Protein AF-A0A8B5X3E0-F1 (afdb_monomer)

pLDDT: mean 90.93, std 9.65, range [44.81, 98.62]

Structure (mmCIF, N/CA/C/O backbone):
data_AF-A0A8B5X3E0-F1
#
_entry.id   AF-A0A8B5X3E0-F1
#
loop_
_atom_site.group_PDB
_atom_site.id
_atom_site.type_symbol
_atom_site.label_atom_id
_atom_site.label_alt_id
_atom_site.label_comp_id
_atom_site.label_asym_id
_atom_site.label_entity_id
_atom_site.label_seq_id
_atom_site.pdbx_PDB_ins_code
_atom_site.Cartn_x
_atom_site.Cartn_y
_atom_site.Cartn_z
_atom_site.occupancy
_atom_site.B_iso_or_equiv
_atom_site.auth_seq_id
_atom_site.auth_comp_id
_atom_site.auth_asym_id
_atom_site.auth_atom_id
_atom_site.pdbx_PDB_model_num
ATOM 1 N N . MET A 1 1 ? 6.776 8.985 -4.779 1.00 74.94 1 MET A N 1
ATOM 2 C CA . MET A 1 1 ? 7.314 7.971 -3.844 1.00 74.94 1 MET A CA 1
ATOM 3 C C . MET A 1 1 ? 7.029 8.318 -2.393 1.00 74.94 1 MET A C 1
ATOM 5 O O . MET A 1 1 ? 6.378 7.511 -1.753 1.00 74.94 1 MET A O 1
ATOM 9 N N . GLN A 1 2 ? 7.418 9.497 -1.889 1.00 85.00 2 GLN A N 1
ATOM 10 C CA . GLN A 1 2 ? 7.151 9.864 -0.487 1.00 85.00 2 GLN A CA 1
ATOM 11 C C . GLN A 1 2 ? 5.656 9.826 -0.127 1.00 85.00 2 GLN A C 1
ATOM 13 O O . GLN A 1 2 ? 5.271 9.101 0.776 1.00 85.00 2 GLN A O 1
ATOM 18 N N . MET A 1 3 ? 4.803 10.493 -0.915 1.00 87.19 3 MET A N 1
ATOM 19 C CA . MET A 1 3 ? 3.349 10.508 -0.674 1.00 87.19 3 MET A CA 1
ATOM 20 C C . MET A 1 3 ? 2.703 9.114 -0.679 1.00 87.19 3 MET A C 1
ATOM 22 O O . MET A 1 3 ? 1.736 8.881 0.035 1.00 87.19 3 MET A O 1
ATOM 26 N N . ASP A 1 4 ? 3.226 8.183 -1.480 1.00 88.88 4 ASP A N 1
ATOM 27 C CA . ASP A 1 4 ? 2.743 6.800 -1.497 1.00 88.88 4 ASP A CA 1
ATOM 28 C C . ASP A 1 4 ? 3.119 6.072 -0.205 1.00 88.88 4 ASP A C 1
ATOM 30 O O . ASP A 1 4 ? 2.275 5.418 0.405 1.00 88.88 4 ASP A O 1
ATOM 34 N N . HIS A 1 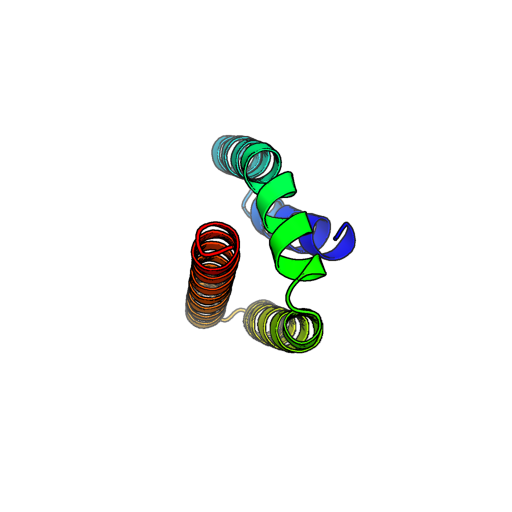5 ? 4.372 6.217 0.231 1.00 89.88 5 HIS A N 1
ATOM 35 C CA . HIS A 1 5 ? 4.815 5.653 1.496 1.00 89.88 5 HIS A CA 1
ATOM 36 C C . HIS A 1 5 ? 3.983 6.211 2.654 1.00 89.88 5 HIS A C 1
ATOM 38 O O . HIS A 1 5 ? 3.442 5.432 3.431 1.00 89.88 5 HIS A O 1
ATOM 44 N N . ASP A 1 6 ? 3.807 7.532 2.717 1.00 92.44 6 ASP A N 1
ATOM 45 C CA . ASP A 1 6 ? 3.036 8.196 3.770 1.00 92.44 6 ASP A CA 1
ATOM 46 C C . ASP A 1 6 ? 1.572 7.735 3.787 1.00 92.44 6 ASP A C 1
ATOM 48 O O . ASP A 1 6 ? 1.015 7.515 4.861 1.00 92.44 6 ASP A O 1
ATOM 52 N N . PHE A 1 7 ? 0.964 7.522 2.614 1.00 93.69 7 PHE A N 1
ATOM 53 C CA . PHE A 1 7 ? -0.393 6.984 2.492 1.00 93.69 7 PHE A CA 1
ATOM 54 C C . PHE A 1 7 ? -0.526 5.597 3.134 1.00 93.69 7 PHE A C 1
ATOM 56 O O . PHE A 1 7 ? -1.389 5.380 3.985 1.00 93.69 7 PHE A O 1
ATOM 63 N N . HIS A 1 8 ? 0.355 4.662 2.782 1.00 95.06 8 HIS A N 1
ATOM 64 C CA . HIS A 1 8 ? 0.317 3.317 3.354 1.00 95.06 8 HIS A CA 1
ATOM 65 C C . HIS A 1 8 ? 0.667 3.317 4.845 1.00 95.06 8 HIS A C 1
ATOM 67 O O . HIS A 1 8 ? 0.049 2.603 5.636 1.00 95.06 8 HIS A O 1
ATOM 73 N N . ASN A 1 9 ? 1.626 4.152 5.244 1.00 94.38 9 ASN A N 1
ATOM 74 C CA . ASN A 1 9 ? 2.043 4.281 6.633 1.00 94.38 9 ASN A CA 1
ATOM 75 C C . ASN A 1 9 ? 0.908 4.863 7.494 1.00 94.38 9 ASN A C 1
ATOM 77 O O . ASN A 1 9 ? 0.686 4.407 8.614 1.00 94.38 9 ASN A O 1
ATOM 81 N N . LEU A 1 10 ? 0.119 5.801 6.957 1.00 95.94 10 LEU A N 1
ATOM 82 C CA . LEU A 1 10 ? -1.086 6.311 7.610 1.00 95.94 10 LEU A CA 1
ATOM 83 C C . LEU A 1 10 ? -2.085 5.182 7.897 1.00 95.94 10 LEU A C 1
ATOM 85 O O . LEU A 1 10 ? -2.493 5.032 9.047 1.00 95.94 10 LEU A O 1
ATOM 89 N N . ILE A 1 11 ? -2.416 4.358 6.896 1.00 95.88 11 ILE A N 1
ATOM 90 C CA . ILE A 1 11 ? -3.357 3.232 7.046 1.00 95.88 11 ILE A CA 1
ATOM 91 C C . ILE A 1 11 ? -2.887 2.271 8.142 1.00 95.88 11 ILE A C 1
ATOM 93 O O . ILE A 1 11 ? -3.655 1.904 9.030 1.00 95.88 11 ILE A O 1
ATOM 97 N N . VAL A 1 12 ? -1.613 1.875 8.110 1.00 96.38 12 VAL A N 1
ATOM 98 C CA . VAL A 1 12 ? -1.077 0.912 9.079 1.00 96.38 12 VAL A CA 1
ATOM 99 C C . VAL A 1 12 ? -1.035 1.505 10.484 1.00 96.38 12 VAL A C 1
ATOM 101 O O . VAL A 1 12 ? -1.424 0.835 11.443 1.00 96.38 12 VAL A O 1
ATOM 104 N N . ARG A 1 13 ? -0.636 2.773 10.636 1.00 96.94 13 ARG A N 1
ATOM 105 C CA . ARG A 1 13 ? -0.629 3.447 11.945 1.00 96.94 13 ARG A CA 1
ATOM 106 C C . ARG A 1 13 ? -2.031 3.602 12.529 1.00 96.94 13 ARG A C 1
ATOM 108 O O . ARG A 1 13 ? -2.171 3.531 13.748 1.00 96.94 13 ARG A O 1
ATOM 115 N N . SER A 1 14 ? -3.062 3.736 11.695 1.00 95.81 14 SER A N 1
ATOM 116 C CA . SER A 1 14 ? -4.460 3.771 12.144 1.00 95.81 14 SER A CA 1
ATOM 117 C C . SER A 1 14 ? -4.928 2.474 12.812 1.00 95.81 14 SER A C 1
ATOM 119 O O . SER A 1 14 ? -5.921 2.503 13.532 1.00 95.81 14 SER A O 1
ATOM 121 N N . THR A 1 15 ? -4.220 1.352 12.638 1.00 94.81 15 THR A N 1
ATOM 122 C CA . THR A 1 15 ? -4.552 0.092 13.328 1.00 94.81 15 THR A CA 1
ATOM 123 C C . THR A 1 15 ? -4.193 0.097 14.815 1.00 94.81 15 THR A C 1
ATOM 125 O O . THR A 1 15 ? -4.682 -0.748 15.560 1.00 94.81 15 THR A O 1
ATOM 128 N N . GLY A 1 16 ? -3.300 0.996 15.256 1.00 97.06 16 GLY A N 1
ATOM 129 C CA . GLY A 1 16 ? -2.762 1.006 16.623 1.00 97.06 16 GLY A CA 1
ATOM 130 C C . GLY A 1 16 ? -1.908 -0.219 16.985 1.00 97.06 16 GLY A C 1
ATOM 131 O O . GLY A 1 16 ? -1.462 -0.338 18.124 1.00 97.06 16 GLY A O 1
ATOM 132 N N . ASN A 1 17 ? -1.658 -1.127 16.038 1.00 98.00 17 ASN A N 1
ATOM 133 C CA . ASN A 1 17 ? -0.920 -2.360 16.270 1.00 98.00 17 ASN A CA 1
ATOM 134 C C . ASN A 1 17 ? 0.581 -2.131 16.030 1.00 98.00 17 ASN A C 1
ATOM 136 O O . ASN A 1 17 ? 1.036 -2.069 14.887 1.00 98.00 17 ASN A O 1
ATOM 140 N N . SER A 1 18 ? 1.354 -2.017 17.113 1.00 96.88 18 SER A N 1
ATOM 141 C CA . SER A 1 18 ? 2.801 -1.758 17.065 1.00 96.88 18 SER A CA 1
ATOM 142 C C . SER A 1 18 ? 3.575 -2.813 16.275 1.00 96.88 18 SER A C 1
ATOM 144 O O . SER A 1 18 ? 4.468 -2.459 15.508 1.00 96.88 18 SER A O 1
ATOM 146 N 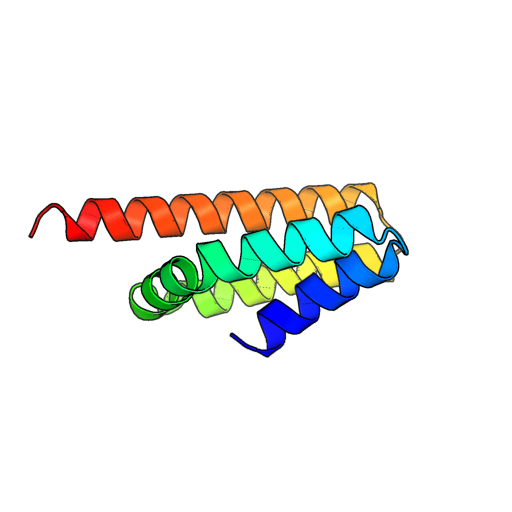N . TYR A 1 19 ? 3.190 -4.087 16.396 1.00 97.44 19 TYR A N 1
ATOM 147 C CA . TYR A 1 19 ? 3.798 -5.173 15.633 1.00 97.44 19 TYR A CA 1
ATOM 148 C C . TYR A 1 19 ? 3.573 -4.991 14.128 1.00 97.44 19 TYR A C 1
ATOM 150 O O . TYR A 1 19 ? 4.514 -5.109 13.345 1.00 97.44 19 TYR A O 1
ATOM 158 N N . LEU A 1 20 ? 2.344 -4.657 13.715 1.00 95.75 20 LEU A N 1
ATOM 159 C CA . LEU A 1 20 ? 2.026 -4.446 12.303 1.00 95.75 20 LEU A CA 1
ATOM 160 C C . LEU A 1 20 ? 2.763 -3.227 11.732 1.00 95.75 20 LEU A C 1
ATOM 162 O O . LEU A 1 20 ? 3.297 -3.302 10.628 1.00 95.75 20 LEU A O 1
ATOM 166 N N . ILE A 1 21 ? 2.830 -2.131 12.492 1.00 96.69 21 ILE A N 1
ATOM 167 C CA . ILE A 1 21 ? 3.555 -0.912 12.106 1.00 96.69 21 ILE A CA 1
ATOM 168 C C . ILE A 1 21 ? 5.034 -1.221 11.851 1.00 96.69 21 ILE A C 1
ATOM 170 O O . ILE A 1 21 ? 5.566 -0.865 10.799 1.00 96.69 21 ILE A O 1
ATOM 174 N N . GLU A 1 22 ? 5.693 -1.923 12.774 1.00 96.75 22 GLU A N 1
ATOM 175 C CA . GLU A 1 22 ? 7.103 -2.292 12.629 1.00 96.75 22 GLU A CA 1
ATOM 176 C C . GLU A 1 22 ? 7.322 -3.279 11.473 1.00 96.75 22 GLU A C 1
ATOM 178 O O . GLU A 1 22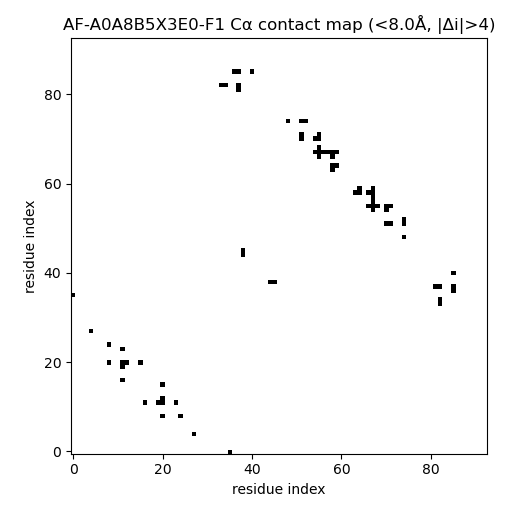 ? 8.252 -3.132 10.677 1.00 96.75 22 GLU A O 1
ATOM 183 N N . PHE A 1 23 ? 6.456 -4.287 11.360 1.00 96.19 23 PHE A N 1
ATOM 184 C CA . PHE A 1 23 ? 6.548 -5.299 10.315 1.00 96.19 23 PHE A CA 1
ATOM 185 C C . PHE A 1 23 ? 6.411 -4.690 8.918 1.00 96.19 23 PHE A C 1
ATOM 187 O O . PHE A 1 23 ? 7.270 -4.923 8.065 1.00 96.19 23 PHE A O 1
ATOM 194 N N . VAL A 1 24 ? 5.385 -3.865 8.693 1.00 94.19 24 VAL A N 1
ATOM 195 C CA . VAL A 1 24 ? 5.189 -3.201 7.401 1.00 94.19 24 VAL A CA 1
ATOM 196 C C . VAL A 1 24 ? 6.317 -2.210 7.122 1.00 94.19 24 VAL A C 1
ATOM 198 O O . VAL A 1 24 ? 6.813 -2.185 5.999 1.00 94.19 24 VAL A O 1
ATOM 201 N N . GLY A 1 25 ? 6.795 -1.465 8.124 1.00 93.50 25 GLY A N 1
ATOM 202 C CA . GLY A 1 25 ? 7.959 -0.585 7.973 1.00 93.50 25 GLY A CA 1
ATOM 203 C C . GLY A 1 25 ? 9.182 -1.321 7.412 1.00 93.50 25 GLY A C 1
ATOM 204 O O . GLY A 1 25 ? 9.731 -0.919 6.387 1.00 93.50 25 GLY A O 1
ATOM 205 N N . ARG A 1 26 ? 9.537 -2.473 8.000 1.00 94.62 26 ARG A N 1
ATOM 206 C CA . ARG A 1 26 ? 10.642 -3.312 7.500 1.00 94.62 26 ARG A CA 1
ATOM 207 C C . ARG A 1 26 ? 10.413 -3.825 6.080 1.00 94.62 26 ARG A C 1
ATOM 209 O O . ARG A 1 26 ? 11.357 -3.863 5.290 1.00 94.62 26 ARG A O 1
ATOM 216 N N . LEU A 1 27 ? 9.185 -4.222 5.742 1.00 92.00 27 LEU A N 1
ATOM 217 C CA . LEU A 1 27 ? 8.856 -4.651 4.380 1.00 92.00 27 LEU A CA 1
ATOM 218 C C . LEU A 1 27 ? 9.054 -3.512 3.375 1.00 92.00 27 LEU A C 1
ATOM 220 O O . LEU A 1 27 ? 9.637 -3.736 2.315 1.00 92.00 27 LEU A O 1
ATOM 224 N N . TYR A 1 28 ? 8.629 -2.292 3.712 1.00 90.88 28 TYR A N 1
ATOM 225 C CA . TYR A 1 28 ? 8.827 -1.114 2.864 1.00 90.88 28 TYR A CA 1
ATOM 226 C C . TYR A 1 28 ? 10.302 -0.854 2.571 1.00 90.88 28 TYR A C 1
ATOM 228 O O . TYR A 1 28 ? 10.658 -0.639 1.409 1.00 90.88 28 TYR A O 1
ATOM 236 N N . ASP A 1 29 ? 11.160 -0.931 3.587 1.00 90.25 29 ASP A N 1
ATOM 237 C CA . ASP A 1 29 ? 12.601 -0.731 3.422 1.00 90.25 29 ASP A CA 1
ATOM 238 C C . ASP A 1 29 ? 13.203 -1.748 2.446 1.00 90.25 29 ASP A C 1
ATOM 240 O O . ASP A 1 29 ? 13.976 -1.379 1.553 1.00 90.25 29 ASP A O 1
ATOM 244 N N . GLN A 1 30 ? 12.789 -3.016 2.555 1.00 90.31 30 GLN A N 1
ATOM 245 C CA . GLN A 1 30 ? 13.243 -4.099 1.680 1.00 90.31 30 GLN A CA 1
ATOM 246 C C . GLN A 1 30 ? 12.812 -3.896 0.221 1.00 90.31 30 GLN A C 1
ATOM 248 O O . GLN A 1 30 ? 13.617 -4.108 -0.691 1.00 90.31 30 GLN A O 1
ATOM 253 N N . ILE A 1 31 ? 11.572 -3.457 -0.018 1.00 89.62 31 ILE A N 1
ATOM 254 C CA . ILE A 1 31 ? 11.012 -3.343 -1.377 1.00 89.62 31 ILE A CA 1
ATOM 255 C C . ILE A 1 31 ? 11.197 -1.957 -2.012 1.00 8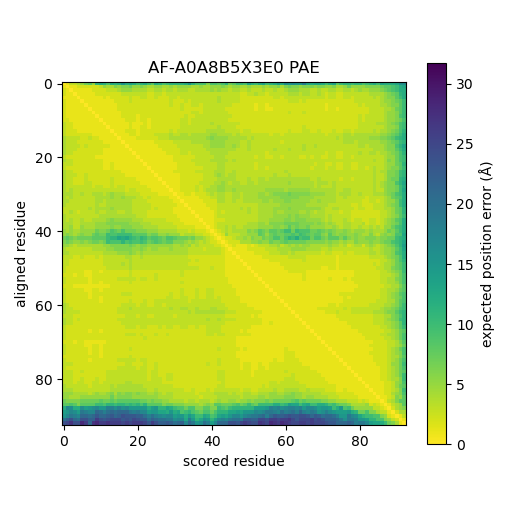9.62 31 ILE A C 1
ATOM 257 O O . ILE A 1 31 ? 10.932 -1.791 -3.203 1.00 89.62 31 ILE A O 1
ATOM 261 N N . SER A 1 32 ? 11.665 -0.957 -1.262 1.00 89.69 32 SER A N 1
ATOM 262 C CA . SER A 1 32 ? 11.811 0.437 -1.716 1.00 89.69 32 SER A CA 1
ATOM 263 C C . SER A 1 32 ? 12.589 0.568 -3.034 1.00 89.69 32 SER A C 1
ATOM 265 O O . SER A 1 32 ? 12.143 1.244 -3.966 1.00 89.69 32 SER A O 1
ATOM 267 N N . ARG A 1 33 ? 13.717 -0.148 -3.153 1.00 87.88 33 ARG A N 1
ATOM 268 C CA . ARG A 1 33 ? 14.563 -0.169 -4.359 1.00 87.88 33 ARG A CA 1
ATOM 269 C C . ARG A 1 33 ? 13.853 -0.794 -5.558 1.00 87.88 33 ARG A C 1
ATOM 271 O O . ARG A 1 33 ? 13.911 -0.243 -6.655 1.00 87.88 33 ARG A O 1
ATOM 278 N N . ILE A 1 34 ? 13.145 -1.902 -5.342 1.00 88.38 34 ILE A N 1
ATOM 279 C CA . ILE A 1 34 ? 12.349 -2.578 -6.378 1.00 88.38 34 ILE A CA 1
ATOM 280 C C . ILE A 1 34 ? 11.271 -1.633 -6.908 1.00 88.38 34 ILE A C 1
ATOM 282 O O . ILE A 1 34 ? 11.115 -1.467 -8.120 1.00 88.38 34 ILE A O 1
ATOM 286 N N . ARG A 1 35 ? 10.560 -0.966 -5.998 1.00 87.25 35 ARG A N 1
ATOM 287 C CA . ARG A 1 35 ? 9.502 -0.020 -6.347 1.00 87.25 35 ARG A CA 1
ATOM 288 C C . ARG A 1 35 ? 10.029 1.168 -7.149 1.00 87.25 35 ARG A C 1
ATOM 290 O O . ARG A 1 35 ? 9.410 1.546 -8.139 1.00 87.25 35 ARG A O 1
ATOM 297 N N . PHE A 1 36 ? 11.174 1.729 -6.754 1.00 87.56 36 PHE A N 1
ATOM 298 C CA . PHE A 1 36 ? 11.807 2.829 -7.486 1.00 87.56 36 PHE A CA 1
ATOM 299 C C . PHE A 1 36 ? 12.140 2.440 -8.932 1.00 87.56 36 PHE A C 1
ATOM 301 O O . PHE A 1 36 ? 11.789 3.169 -9.858 1.00 87.56 36 PHE A O 1
ATOM 308 N N . LEU A 1 37 ? 12.767 1.277 -9.134 1.00 87.25 37 LEU A N 1
ATOM 309 C CA . LEU A 1 37 ? 13.112 0.788 -10.472 1.00 87.25 37 LEU A CA 1
ATOM 310 C C . LEU A 1 37 ? 11.864 0.517 -11.320 1.00 87.25 37 LEU A C 1
ATOM 312 O O . LEU A 1 37 ? 11.794 0.959 -12.462 1.00 87.25 37 LEU A O 1
ATOM 316 N N . THR A 1 38 ? 10.858 -0.139 -10.742 1.00 87.12 38 THR A N 1
ATOM 317 C CA . THR A 1 38 ? 9.602 -0.487 -11.429 1.00 87.12 38 THR A CA 1
ATOM 318 C C . THR A 1 38 ? 8.898 0.751 -11.986 1.00 87.12 38 THR A C 1
ATOM 320 O O . THR A 1 38 ? 8.538 0.783 -13.162 1.00 87.12 38 THR A O 1
ATOM 323 N N . LEU A 1 39 ? 8.759 1.796 -11.163 1.00 83.94 39 LEU A N 1
ATOM 324 C CA . LEU A 1 39 ? 8.092 3.043 -11.547 1.00 83.94 39 LEU A CA 1
ATOM 325 C C . LEU A 1 39 ? 8.913 3.897 -12.510 1.00 83.94 39 LEU A C 1
ATOM 327 O O . LEU A 1 39 ? 8.347 4.650 -13.295 1.00 83.94 39 LEU A O 1
ATOM 331 N N . LYS A 1 40 ? 10.245 3.801 -12.459 1.00 85.31 40 LYS A N 1
ATOM 332 C CA . LYS A 1 40 ? 11.107 4.467 -13.438 1.00 85.31 40 LYS A CA 1
ATOM 333 C C . LYS A 1 40 ? 10.952 3.846 -14.831 1.00 85.31 40 LYS A C 1
ATOM 335 O O . LYS A 1 40 ? 11.006 4.574 -15.816 1.00 85.31 40 LYS A O 1
ATOM 340 N N . THR A 1 41 ? 10.770 2.528 -14.906 1.00 84.50 41 THR A N 1
ATOM 341 C CA . THR A 1 41 ? 10.663 1.787 -16.172 1.00 84.50 41 THR A CA 1
ATOM 342 C C . THR A 1 41 ? 9.268 1.865 -16.804 1.00 84.50 41 THR A C 1
ATOM 344 O O . THR A 1 41 ? 9.171 1.825 -18.024 1.00 84.50 41 THR A O 1
ATOM 347 N N . HIS A 1 42 ? 8.206 2.000 -16.002 1.00 82.56 42 HIS A N 1
ATOM 348 C CA . HIS A 1 42 ? 6.810 2.002 -16.464 1.00 82.56 42 HIS A CA 1
ATOM 349 C C . HIS A 1 42 ? 6.131 3.321 -16.074 1.00 82.56 42 HIS A C 1
ATOM 351 O O . HIS A 1 42 ? 5.510 3.424 -15.013 1.00 82.56 42 HIS A O 1
ATOM 357 N N . SER A 1 43 ? 6.287 4.363 -16.892 1.00 78.00 43 SER A N 1
ATOM 358 C CA . SER A 1 43 ? 5.787 5.706 -16.565 1.00 78.00 43 SER A CA 1
ATOM 359 C C . SER A 1 43 ? 4.254 5.781 -16.566 1.00 78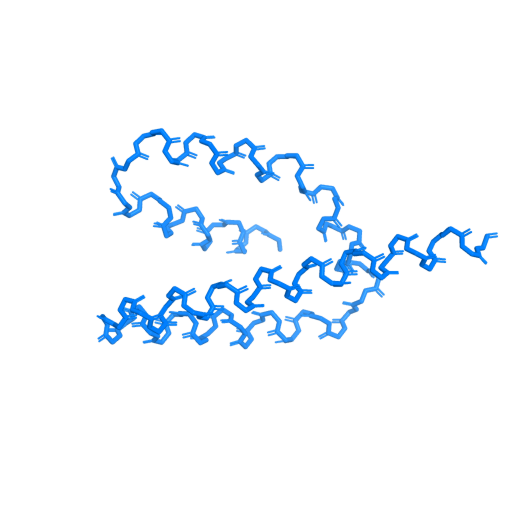.00 43 SER A C 1
ATOM 361 O O . SER A 1 43 ? 3.674 6.508 -15.759 1.00 78.00 43 SER A O 1
ATOM 363 N N . GLU A 1 44 ? 3.589 4.971 -17.388 1.00 83.62 44 GLU A N 1
ATOM 364 C CA . GLU A 1 44 ? 2.134 4.809 -17.443 1.00 83.62 44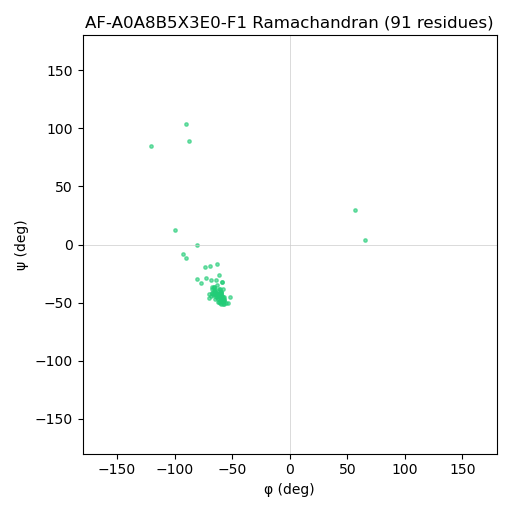 GLU A CA 1
ATOM 365 C C . GLU A 1 44 ? 1.535 4.335 -16.107 1.00 83.62 44 GLU A C 1
ATOM 367 O O . GLU A 1 44 ? 0.452 4.782 -15.706 1.00 83.62 44 GLU A O 1
ATOM 372 N N . ARG A 1 45 ? 2.298 3.533 -15.350 1.00 87.00 45 ARG A N 1
ATOM 373 C CA . ARG A 1 45 ? 1.890 2.946 -14.067 1.00 87.00 45 ARG A CA 1
ATOM 374 C C . ARG A 1 45 ? 1.585 4.002 -13.003 1.00 87.00 45 ARG A C 1
ATOM 376 O O . ARG A 1 45 ? 0.776 3.757 -12.110 1.00 87.00 45 ARG A O 1
ATOM 383 N N . TYR A 1 46 ? 2.189 5.191 -13.092 1.00 86.31 46 TYR A N 1
ATOM 384 C CA . TYR A 1 46 ? 1.928 6.276 -12.140 1.00 86.31 46 TYR A CA 1
ATOM 385 C C . TYR A 1 46 ? 0.460 6.697 -12.115 1.00 86.31 46 TYR A C 1
ATOM 387 O O . TYR A 1 46 ? -0.073 6.974 -11.040 1.00 86.31 46 TYR A O 1
ATOM 395 N N . SER A 1 47 ? -0.181 6.766 -13.282 1.00 89.00 47 SER A N 1
ATOM 396 C CA . SER A 1 47 ? -1.585 7.166 -13.378 1.00 89.00 47 SER A CA 1
ATOM 397 C C . SER A 1 47 ? -2.501 6.091 -12.795 1.00 89.00 47 SER A C 1
ATOM 399 O O . SER A 1 47 ? -3.404 6.392 -12.020 1.00 89.00 47 SER A O 1
ATOM 401 N N . GLU A 1 48 ? -2.230 4.823 -13.085 1.00 92.56 48 GLU A N 1
ATOM 402 C CA . GLU A 1 48 ? -3.006 3.686 -12.591 1.00 92.56 48 GLU A CA 1
ATOM 403 C C . GLU A 1 48 ? -2.932 3.551 -11.066 1.00 92.56 48 GLU A C 1
A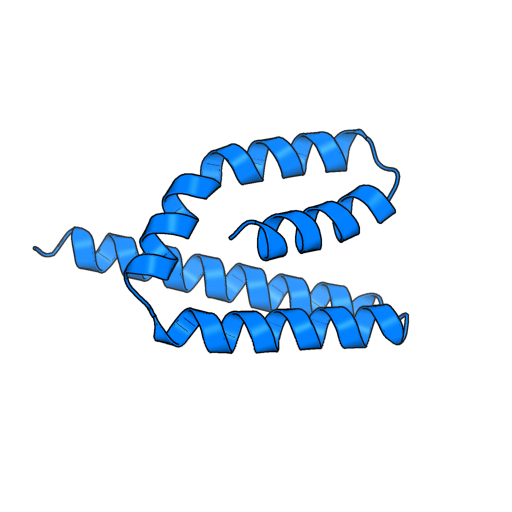TOM 405 O O . GLU A 1 48 ? -3.958 3.359 -10.418 1.00 92.56 48 GLU A O 1
ATOM 410 N N . ILE A 1 49 ? -1.743 3.728 -10.478 1.00 93.38 49 ILE A N 1
ATOM 411 C CA . ILE A 1 49 ? -1.559 3.696 -9.019 1.00 93.38 49 ILE A CA 1
ATOM 412 C C . ILE A 1 49 ? -2.366 4.802 -8.337 1.00 93.38 49 ILE A C 1
ATOM 414 O O . ILE A 1 49 ? -2.949 4.573 -7.281 1.00 93.38 49 ILE A O 1
ATOM 418 N N . GLN A 1 50 ? -2.450 5.993 -8.935 1.00 92.81 50 GLN A N 1
ATOM 419 C CA . G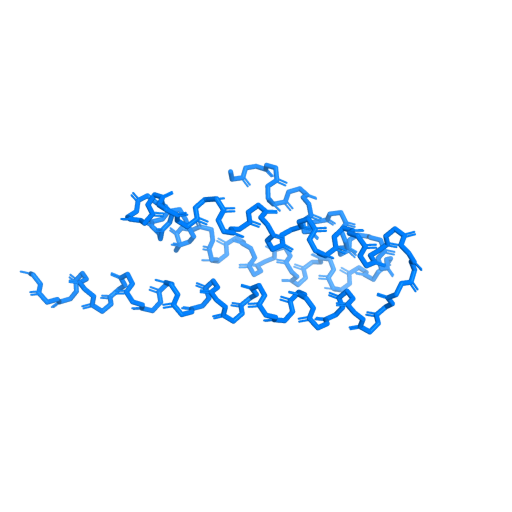LN A 1 50 ? -3.285 7.061 -8.380 1.00 92.81 50 GLN A CA 1
ATOM 420 C C . GLN A 1 50 ? -4.763 6.658 -8.358 1.00 92.81 50 GLN A C 1
ATOM 422 O O . GLN A 1 50 ? -5.423 6.842 -7.338 1.00 92.81 50 GLN A O 1
ATOM 427 N N . HIS A 1 51 ? -5.269 6.044 -9.430 1.00 95.56 51 HIS A N 1
ATOM 428 C CA . HIS A 1 51 ? -6.640 5.529 -9.460 1.00 95.56 51 HIS A CA 1
ATOM 429 C C . HIS A 1 51 ? -6.853 4.392 -8.449 1.00 95.56 51 HIS A C 1
ATOM 431 O O . HIS A 1 51 ? -7.897 4.322 -7.806 1.00 95.56 51 HIS A O 1
ATOM 437 N N . GLU A 1 52 ? -5.870 3.508 -8.271 1.00 97.31 52 GLU A N 1
ATOM 438 C CA . GLU A 1 52 ? -5.895 2.469 -7.236 1.00 97.31 52 GLU A CA 1
ATOM 439 C C . GLU A 1 52 ? -5.985 3.066 -5.827 1.00 97.31 52 GLU A C 1
ATOM 441 O O . GLU A 1 52 ? -6.857 2.669 -5.057 1.00 97.31 52 GLU A O 1
ATOM 446 N N . HIS A 1 53 ? -5.156 4.061 -5.505 1.00 97.44 53 HIS A N 1
ATOM 447 C CA . HIS A 1 53 ? -5.208 4.747 -4.214 1.00 97.44 53 HIS A CA 1
ATOM 448 C C . HIS A 1 53 ? -6.530 5.476 -3.991 1.00 97.44 53 HIS A C 1
ATOM 450 O O . HIS A 1 53 ? -7.082 5.387 -2.898 1.00 97.44 53 HIS A O 1
ATOM 456 N N . LEU A 1 54 ? -7.063 6.160 -5.008 1.00 97.50 54 LEU A N 1
ATOM 457 C CA . LEU A 1 54 ? -8.357 6.839 -4.903 1.00 97.50 54 LEU A CA 1
ATOM 458 C C . LEU A 1 54 ? -9.482 5.854 -4.571 1.00 97.50 54 LEU A C 1
ATOM 460 O O . LEU A 1 54 ? -10.268 6.130 -3.672 1.00 97.50 54 LEU A O 1
ATOM 464 N N . ARG A 1 55 ? -9.499 4.666 -5.191 1.00 98.31 55 ARG A N 1
ATOM 465 C CA . ARG A 1 55 ? -10.466 3.610 -4.838 1.00 98.31 55 ARG A CA 1
ATOM 466 C C . ARG A 1 55 ? -10.353 3.183 -3.374 1.00 98.31 55 ARG A C 1
ATOM 468 O O . ARG A 1 55 ? -11.369 3.037 -2.702 1.00 98.31 55 ARG A O 1
ATOM 475 N N . ILE A 1 56 ? -9.130 3.001 -2.869 1.00 98.56 56 ILE A N 1
ATOM 476 C CA . ILE A 1 56 ? -8.900 2.648 -1.459 1.00 98.56 56 ILE A CA 1
ATOM 477 C C . ILE A 1 56 ? -9.409 3.771 -0.545 1.00 98.56 56 ILE A C 1
ATOM 479 O O . ILE A 1 56 ? -10.120 3.505 0.422 1.00 98.56 56 ILE A O 1
ATOM 483 N N . ILE A 1 57 ? -9.073 5.024 -0.863 1.00 97.94 57 ILE A N 1
ATOM 484 C CA . ILE A 1 57 ? -9.495 6.207 -0.104 1.00 97.94 57 ILE A CA 1
ATOM 485 C C . ILE A 1 57 ? -11.022 6.313 -0.074 1.00 97.94 57 ILE A C 1
ATOM 487 O O . ILE A 1 57 ? -11.585 6.514 1.000 1.00 97.94 57 ILE A O 1
ATOM 491 N N . ASP A 1 58 ? -11.699 6.120 -1.204 1.00 98.56 58 ASP A N 1
ATOM 492 C CA . ASP A 1 58 ? -13.159 6.178 -1.287 1.00 98.56 58 ASP A CA 1
ATOM 493 C C . ASP A 1 58 ? -13.825 5.122 -0.396 1.00 98.56 58 ASP A C 1
ATOM 495 O O . ASP A 1 58 ? -14.756 5.440 0.351 1.00 98.56 58 ASP A O 1
ATOM 499 N N . CYS A 1 59 ? -13.326 3.881 -0.403 1.00 98.62 59 CYS A N 1
ATOM 500 C CA . CYS A 1 59 ? -13.811 2.839 0.504 1.00 98.62 59 CYS A CA 1
ATOM 501 C C . CYS A 1 59 ? -13.581 3.216 1.976 1.00 98.62 59 CYS A C 1
ATOM 503 O O . CYS A 1 59 ? -14.501 3.110 2.792 1.00 98.62 59 CYS A O 1
ATOM 505 N N . LEU A 1 60 ? -12.394 3.732 2.320 1.00 97.56 60 LEU A N 1
ATOM 506 C CA . LEU A 1 60 ? -12.078 4.172 3.684 1.00 97.56 60 LEU A CA 1
ATOM 507 C C . LEU A 1 60 ? -12.991 5.317 4.150 1.00 97.56 60 LEU A C 1
ATOM 509 O O . LEU A 1 60 ? -13.515 5.268 5.265 1.00 97.56 60 LEU A O 1
ATOM 513 N N . LEU A 1 61 ? -13.237 6.319 3.301 1.00 97.88 61 LEU A N 1
ATOM 514 C CA . LEU A 1 61 ? -14.127 7.449 3.599 1.00 97.88 61 LEU A CA 1
ATOM 515 C C . LEU A 1 61 ? -15.574 6.997 3.823 1.00 97.88 61 LEU A C 1
ATOM 517 O O . LEU A 1 61 ? -16.269 7.534 4.686 1.00 97.88 61 LEU A O 1
ATOM 521 N N . ARG A 1 62 ? -16.015 5.972 3.088 1.00 98.31 62 ARG A N 1
ATOM 522 C CA . ARG A 1 62 ? -17.339 5.350 3.238 1.00 98.31 62 ARG A CA 1
ATOM 523 C C . ARG A 1 62 ? -17.417 4.347 4.391 1.00 98.31 62 ARG A C 1
ATOM 525 O O . ARG A 1 62 ? -18.491 3.796 4.620 1.00 98.31 62 ARG A O 1
ATOM 532 N N . ARG A 1 63 ? -16.317 4.128 5.125 1.00 97.56 63 ARG A N 1
ATOM 533 C CA . ARG A 1 63 ? -16.179 3.100 6.175 1.00 97.56 63 ARG A CA 1
ATOM 534 C C . ARG A 1 63 ? -16.477 1.680 5.672 1.00 97.56 63 ARG A C 1
ATOM 536 O O . ARG A 1 63 ? -16.917 0.829 6.440 1.00 97.56 63 ARG A O 1
ATOM 543 N N . ASP A 1 64 ? -16.216 1.432 4.395 1.00 98.56 64 ASP A N 1
ATOM 544 C CA . ASP A 1 64 ? -16.343 0.128 3.752 1.00 98.56 64 ASP A CA 1
ATOM 545 C C . ASP A 1 64 ? -15.034 -0.654 3.924 1.00 98.56 64 ASP A C 1
ATOM 547 O O . ASP A 1 64 ? -14.098 -0.533 3.128 1.00 98.56 64 ASP A O 1
ATOM 551 N N . ALA A 1 65 ? -14.943 -1.406 5.023 1.00 97.12 65 ALA A N 1
ATOM 552 C CA . ALA A 1 65 ? -13.741 -2.156 5.376 1.00 97.12 65 ALA A CA 1
ATOM 553 C C . ALA A 1 65 ? -13.425 -3.265 4.359 1.00 97.12 65 ALA A C 1
ATOM 555 O O . ALA A 1 65 ? -12.265 -3.432 3.976 1.00 97.12 65 ALA A O 1
ATOM 556 N N . ASP A 1 66 ? -14.449 -3.982 3.893 1.00 98.44 66 ASP A N 1
ATOM 557 C CA . ASP A 1 66 ? -14.289 -5.075 2.934 1.00 98.44 66 ASP A CA 1
ATOM 558 C C . ASP A 1 66 ? -13.850 -4.534 1.570 1.00 98.44 66 ASP A C 1
ATOM 560 O O . ASP A 1 66 ? -12.889 -5.039 0.983 1.00 98.44 66 ASP A O 1
ATOM 564 N N . GLY A 1 67 ? -14.476 -3.448 1.105 1.00 98.62 67 GLY A N 1
ATOM 565 C CA . GLY A 1 67 ? -14.083 -2.766 -0.125 1.00 98.62 67 GLY A CA 1
ATOM 566 C C . GLY A 1 67 ? -12.664 -2.204 -0.062 1.00 98.62 67 GLY A C 1
ATOM 567 O O . GLY A 1 67 ? -11.889 -2.388 -1.001 1.00 98.62 67 GLY A O 1
ATOM 568 N N . ALA A 1 68 ? -12.274 -1.587 1.060 1.00 98.38 68 ALA A N 1
ATOM 569 C CA . ALA A 1 68 ? -10.919 -1.064 1.239 1.00 98.38 68 ALA A CA 1
ATOM 570 C C . ALA A 1 68 ? -9.871 -2.188 1.221 1.00 98.38 68 ALA A C 1
ATOM 572 O O . ALA A 1 68 ? -8.821 -2.046 0.589 1.00 98.38 68 ALA A O 1
ATOM 573 N N . SER A 1 69 ? -10.168 -3.317 1.870 1.00 97.81 69 SER A N 1
ATOM 574 C CA . SER A 1 69 ? -9.297 -4.495 1.891 1.00 97.81 69 SER A CA 1
ATOM 575 C C . SER A 1 69 ? -9.145 -5.106 0.494 1.00 97.81 69 SER A C 1
ATOM 577 O O . SER A 1 69 ? -8.023 -5.334 0.035 1.00 97.81 69 SER A O 1
ATOM 579 N N . ALA A 1 70 ? -10.251 -5.280 -0.236 1.00 98.62 70 ALA A N 1
ATOM 580 C CA . ALA A 1 70 ? -10.235 -5.783 -1.609 1.00 98.62 70 ALA A CA 1
ATOM 581 C C . ALA A 1 70 ? -9.473 -4.848 -2.566 1.00 98.62 70 ALA A C 1
ATOM 583 O O . ALA A 1 70 ? -8.667 -5.311 -3.376 1.00 98.62 70 ALA A O 1
ATOM 584 N N . ALA A 1 71 ? -9.677 -3.532 -2.453 1.00 98.56 71 ALA A N 1
ATOM 585 C CA . ALA A 1 71 ? -8.977 -2.540 -3.265 1.00 98.56 71 ALA A CA 1
ATOM 586 C C . ALA A 1 71 ? -7.463 -2.525 -2.986 1.00 98.56 71 ALA A C 1
ATOM 588 O O . ALA A 1 71 ? -6.667 -2.461 -3.924 1.00 98.56 71 ALA A O 1
ATOM 589 N N . MET A 1 72 ? -7.056 -2.641 -1.716 1.00 97.81 72 MET A N 1
ATOM 590 C CA . MET A 1 72 ? -5.644 -2.752 -1.338 1.00 97.81 72 MET A CA 1
ATOM 591 C C . MET A 1 72 ? -5.019 -4.051 -1.865 1.0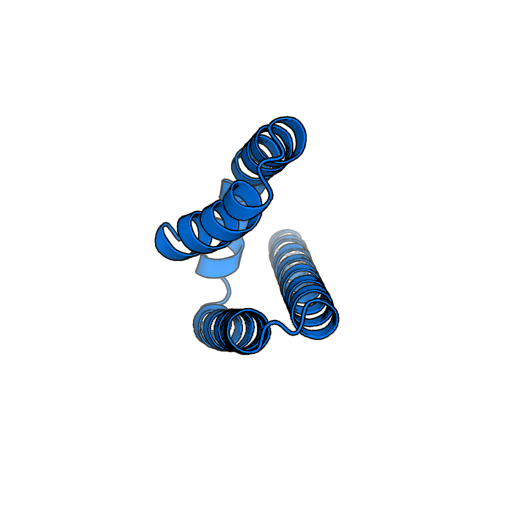0 97.81 72 MET A C 1
ATOM 593 O O . MET A 1 72 ? -3.906 -4.032 -2.390 1.00 97.81 72 MET A O 1
ATOM 597 N N . ALA A 1 73 ? -5.731 -5.177 -1.785 1.00 98.12 73 ALA A N 1
ATOM 598 C CA . ALA A 1 73 ? -5.248 -6.448 -2.320 1.00 98.12 73 ALA A CA 1
ATOM 599 C C . ALA A 1 73 ? -5.013 -6.386 -3.843 1.00 98.12 73 ALA A C 1
ATOM 601 O O . ALA A 1 73 ? -3.963 -6.823 -4.318 1.00 98.12 73 ALA A O 1
ATOM 602 N N . ASP A 1 74 ? -5.941 -5.791 -4.603 1.00 98.31 74 ASP A N 1
ATOM 603 C CA . ASP A 1 74 ? -5.792 -5.566 -6.051 1.00 98.31 74 ASP A CA 1
ATOM 604 C C . ASP A 1 74 ? -4.600 -4.642 -6.367 1.00 98.31 74 ASP A C 1
ATOM 606 O O . ASP A 1 74 ? -3.782 -4.962 -7.232 1.00 98.31 74 ASP A O 1
ATOM 610 N N . HIS A 1 75 ? -4.439 -3.543 -5.620 1.00 96.94 75 HIS A N 1
ATOM 611 C CA . HIS A 1 75 ? -3.284 -2.645 -5.744 1.00 96.94 75 HIS A CA 1
ATOM 612 C C . HIS A 1 75 ? -1.948 -3.394 -5.575 1.00 96.94 75 HIS A C 1
ATOM 614 O O . HIS A 1 75 ? -1.061 -3.307 -6.433 1.00 96.94 75 HIS A O 1
ATOM 620 N N . LEU A 1 76 ? -1.816 -4.185 -4.504 1.00 94.81 76 LEU A N 1
ATOM 621 C CA . LEU A 1 76 ? -0.602 -4.952 -4.216 1.00 94.81 76 LEU A CA 1
ATOM 622 C C . LEU A 1 76 ? -0.331 -6.029 -5.277 1.00 94.81 76 LEU A C 1
ATOM 624 O O . LEU A 1 76 ? 0.817 -6.201 -5.695 1.00 94.81 76 LEU A O 1
ATOM 628 N N . ALA A 1 77 ? -1.368 -6.716 -5.766 1.00 96.56 77 ALA A N 1
ATOM 629 C CA . ALA A 1 77 ? -1.237 -7.718 -6.823 1.00 96.56 77 ALA A CA 1
ATOM 630 C C . ALA A 1 77 ? -0.720 -7.104 -8.136 1.00 96.56 77 ALA A C 1
ATOM 632 O O . ALA A 1 77 ? 0.186 -7.653 -8.773 1.00 96.56 77 ALA A O 1
ATOM 633 N N . ARG A 1 78 ? -1.232 -5.928 -8.519 1.00 94.69 78 ARG A N 1
ATOM 634 C CA . ARG A 1 78 ? -0.768 -5.192 -9.706 1.00 94.69 78 ARG A CA 1
ATOM 635 C C . ARG A 1 78 ? 0.655 -4.673 -9.536 1.00 94.69 78 ARG A C 1
ATOM 637 O O . ARG A 1 78 ? 1.462 -4.780 -10.462 1.00 94.69 78 ARG A O 1
ATOM 644 N N . ALA A 1 79 ? 0.994 -4.146 -8.357 1.00 92.19 79 ALA A N 1
ATOM 645 C CA . ALA A 1 79 ? 2.359 -3.731 -8.036 1.00 92.19 79 ALA A CA 1
ATOM 646 C C . ALA A 1 79 ? 3.347 -4.906 -8.149 1.00 92.19 79 ALA A C 1
ATOM 648 O O . ALA A 1 79 ? 4.396 -4.764 -8.781 1.00 92.19 79 ALA A O 1
ATOM 649 N N . HIS A 1 80 ? 2.980 -6.080 -7.626 1.00 92.81 80 HIS A N 1
ATOM 650 C CA . HIS A 1 80 ? 3.763 -7.308 -7.753 1.00 92.81 80 HIS A CA 1
ATOM 651 C C . HIS A 1 80 ? 3.953 -7.727 -9.219 1.00 92.81 80 HIS A C 1
ATOM 653 O O . HIS A 1 80 ? 5.086 -7.932 -9.653 1.00 92.81 80 HIS A O 1
ATOM 659 N N . ALA A 1 81 ? 2.876 -7.787 -10.010 1.00 92.81 81 ALA A N 1
ATOM 660 C CA . ALA A 1 81 ? 2.957 -8.147 -11.428 1.00 92.81 81 ALA A CA 1
ATOM 661 C C . ALA A 1 81 ? 3.857 -7.184 -12.226 1.00 92.81 81 ALA A C 1
ATOM 663 O O . ALA A 1 81 ? 4.667 -7.619 -13.047 1.00 92.81 81 ALA A O 1
ATOM 664 N N . THR A 1 82 ? 3.769 -5.880 -11.942 1.00 91.38 82 THR A N 1
ATOM 665 C CA . THR A 1 82 ? 4.613 -4.859 -12.587 1.00 91.38 82 THR A CA 1
ATOM 666 C C . THR A 1 82 ? 6.089 -5.054 -12.223 1.00 91.38 82 THR A C 1
ATOM 668 O O . THR A 1 82 ? 6.961 -4.986 -13.092 1.00 91.38 82 THR A O 1
ATOM 671 N N . ALA A 1 83 ? 6.380 -5.336 -10.950 1.00 90.88 83 ALA A N 1
ATOM 672 C CA . ALA A 1 83 ? 7.740 -5.598 -10.488 1.00 90.88 83 ALA A CA 1
ATOM 673 C C . ALA A 1 83 ? 8.331 -6.843 -11.168 1.00 90.88 83 ALA A C 1
ATOM 675 O O . ALA A 1 83 ? 9.417 -6.766 -11.740 1.00 90.88 83 ALA A O 1
ATOM 676 N N . VAL A 1 84 ? 7.598 -7.963 -11.188 1.00 91.50 84 VAL A N 1
ATOM 677 C CA . VAL A 1 84 ? 8.030 -9.205 -11.855 1.00 91.50 84 VAL A CA 1
ATOM 678 C C . VAL A 1 84 ? 8.320 -8.965 -13.340 1.00 91.50 84 VAL A C 1
ATOM 680 O O . VAL A 1 84 ? 9.389 -9.343 -13.817 1.00 91.50 84 VAL A O 1
ATOM 683 N N . ASN A 1 85 ? 7.426 -8.274 -14.055 1.00 87.62 85 ASN A N 1
ATOM 684 C CA . ASN A 1 85 ? 7.611 -7.949 -15.473 1.00 87.62 85 ASN A CA 1
ATOM 685 C C . ASN A 1 85 ? 8.865 -7.085 -15.705 1.00 87.62 85 ASN A C 1
ATOM 687 O O . ASN A 1 85 ? 9.651 -7.347 -16.616 1.00 87.62 85 ASN A O 1
ATOM 691 N N . THR A 1 86 ? 9.103 -6.103 -14.829 1.00 87.00 86 THR A N 1
ATOM 692 C CA . THR A 1 86 ? 10.297 -5.244 -14.890 1.00 87.00 86 THR A CA 1
ATOM 693 C C . THR A 1 86 ? 11.584 -6.068 -14.828 1.00 87.00 86 THR A C 1
ATOM 695 O O . THR A 1 86 ? 12.486 -5.853 -15.638 1.00 87.00 86 THR A O 1
ATOM 698 N N . PHE A 1 87 ? 11.670 -7.041 -13.917 1.00 83.25 87 PHE A N 1
ATOM 699 C CA . PHE A 1 87 ? 12.869 -7.873 -13.778 1.00 83.25 87 PHE A CA 1
ATOM 700 C C . PHE A 1 87 ? 12.995 -8.953 -14.859 1.00 83.25 87 PHE A C 1
ATOM 702 O O . PHE A 1 87 ? 14.109 -9.240 -15.297 1.00 83.25 87 PHE A O 1
ATOM 709 N N . GLN A 1 88 ? 11.885 -9.512 -15.347 1.00 81.75 88 GLN A N 1
ATOM 710 C CA . GLN A 1 88 ? 11.914 -10.455 -16.470 1.00 81.75 88 GLN A CA 1
ATOM 711 C C . GLN A 1 88 ? 12.459 -9.796 -17.743 1.00 81.75 88 GLN A C 1
ATOM 713 O O . GLN A 1 88 ? 13.332 -10.361 -18.397 1.00 81.75 88 GLN A O 1
ATOM 718 N N . LYS A 1 89 ? 12.015 -8.573 -18.061 1.00 67.62 89 LYS A N 1
ATOM 719 C CA . LYS A 1 89 ? 12.534 -7.810 -19.207 1.00 67.62 89 LYS A CA 1
ATOM 720 C C . LYS A 1 89 ? 14.003 -7.419 -19.042 1.00 67.62 89 LYS A C 1
ATOM 722 O O . LYS A 1 89 ? 14.743 -7.464 -20.015 1.00 67.62 89 LYS A O 1
ATOM 727 N N . ALA A 1 90 ? 14.434 -7.082 -17.826 1.00 65.56 90 ALA A N 1
ATOM 728 C CA . ALA A 1 90 ? 15.829 -6.738 -17.542 1.00 65.56 90 ALA A CA 1
ATOM 729 C C . ALA A 1 90 ? 16.802 -7.931 -17.650 1.00 65.56 90 ALA A C 1
ATOM 731 O O . ALA A 1 90 ? 17.998 -7.709 -17.763 1.00 65.56 90 ALA A O 1
ATOM 732 N N . THR A 1 91 ? 16.304 -9.174 -17.613 1.00 57.81 91 THR A N 1
ATOM 733 C CA . THR A 1 91 ? 17.121 -10.401 -17.734 1.00 57.81 91 THR A CA 1
ATOM 734 C C . THR A 1 91 ? 17.272 -10.867 -19.193 1.00 57.81 91 THR A C 1
ATOM 736 O O . THR A 1 91 ? 18.068 -11.754 -19.482 1.00 57.81 91 THR A O 1
ATOM 739 N N . LEU A 1 92 ? 16.495 -10.293 -20.120 1.00 53.34 92 LEU A N 1
ATOM 740 C CA . LEU A 1 92 ? 16.470 -10.652 -21.546 1.00 53.34 92 LEU A CA 1
ATOM 741 C C . LEU A 1 92 ? 17.283 -9.690 -22.438 1.00 53.34 92 LEU A C 1
ATOM 743 O O . LEU A 1 92 ? 17.150 -9.737 -23.661 1.00 53.34 92 LEU A O 1
ATOM 747 N N . VAL A 1 93 ? 18.107 -8.830 -21.835 1.00 44.81 93 VAL A N 1
ATOM 748 C CA . VAL A 1 93 ? 19.049 -7.908 -22.495 1.00 44.81 93 VAL A CA 1
ATOM 749 C C . VAL A 1 93 ? 20.439 -8.162 -21.931 1.00 44.81 93 VAL A C 1
ATOM 751 O O . VAL A 1 93 ? 21.396 -8.164 -22.733 1.00 44.81 93 VAL A O 1
#

Sequence (93 aa):
MQMDHDFHNLIVRSTGNSYLIEFVGRLYDQISRIRFLTLKTHSERYSEIQHEHLRIIDCLLRRDADGASAAMADHLARAHATAVNTFQKATLV

Solvent-accessible surface area (backbone atoms only — not comparable to full-atom values): 5142 Å² total; per-residue (Å²): 109,69,70,58,52,53,52,55,50,49,60,43,55,71,66,73,42,66,67,58,39,52,52,52,50,55,51,47,67,70,44,46,64,57,53,54,53,32,51,70,75,38,66,71,52,58,59,55,50,52,55,40,50,49,53,25,49,53,21,54,75,70,68,32,63,68,56,23,50,52,37,48,52,52,45,52,54,51,52,48,54,49,40,53,51,48,53,55,58,66,71,76,113

Nearest PDB structures (foldseek):
  7o40-assembly1_A  TM=4.240E-01  e=8.096E+00  Synechocystis sp. PCC 6803 substr. Kazusa
  6zw4-assembly1_E  TM=4.591E-01  e=9.732E+00  Nostoc punctiforme
  4whe-assembly1_A  TM=3.073E-01  e=4.384E+00  Escherichia coli K-12

Foldseek 3Di:
DVVVVVLVLVVQVVVVDPVSSVVVVVVCVVCVVLLVLLCVVCVVVVVVLVVLSVQLVVCVVVVNPVSNVVSVVVSVVVSVVSSVVSVVVVVVD

Secondary structure (DSSP, 8-state):
-HHHHHHHHHHHHTT--HHHHHHHHHHHHHHHHHHHHHHHH-TTHHHHHHHHHHHHHHHHHTT-HHHHHHHHHHHHHHHHHHHHHHHHHHT--

Radius of gyration: 14.2 Å; Cα contacts (8 Å, |Δi|>4): 39; chains: 1; bounding box: 36×21×40 Å

Mean predicted aligned error: 3.78 Å